Protein AF-A0A3N4IW44-F1 (afdb_monomer)

Sequence (93 aa):
MGGPGITPLPQITEFDVTDISNYITRILQQFDTQDTYGIFAGAGQGEGLIIPTFIFRLLWSNMEEISLPETPNHWPIWVYEDCILSADEFDTV

Foldseek 3Di:
DDDWAWAADPPDPPDDPVLVVVLFVVVCVVQVDPPKGKDWTFTGDDPDDTFTEIEIQGQDPDDDDDDRPQHVPNGYYHYDPDPPHDDDPPPDD

pLDDT: mean 75.05, std 14.47, range [39.25, 91.81]

Structure (mmCIF, N/CA/C/O backbone):
data_AF-A0A3N4IW44-F1
#
_entry.id   AF-A0A3N4IW44-F1
#
loop_
_atom_site.group_PDB
_atom_site.id
_atom_site.type_symbol
_atom_site.label_atom_id
_atom_site.label_alt_id
_atom_site.label_comp_id
_atom_site.label_asym_id
_atom_site.label_entity_id
_atom_site.label_seq_id
_atom_site.pdbx_PDB_ins_code
_atom_site.Cartn_x
_atom_site.Cartn_y
_atom_site.Cartn_z
_atom_site.occupancy
_atom_site.B_iso_or_equiv
_atom_site.auth_seq_id
_atom_site.auth_comp_id
_atom_site.auth_asym_id
_atom_site.auth_atom_id
_atom_site.pdbx_PDB_model_num
ATOM 1 N N . MET A 1 1 ? -10.950 -15.564 -17.690 1.00 43.03 1 MET A N 1
ATOM 2 C CA . MET A 1 1 ? -10.934 -14.120 -17.381 1.00 43.03 1 MET A CA 1
ATOM 3 C C . MET A 1 1 ? -10.259 -13.979 -16.031 1.00 43.03 1 MET A C 1
ATOM 5 O O . MET A 1 1 ? -10.896 -14.260 -15.029 1.00 43.03 1 MET A O 1
ATOM 9 N N . GLY A 1 2 ? -8.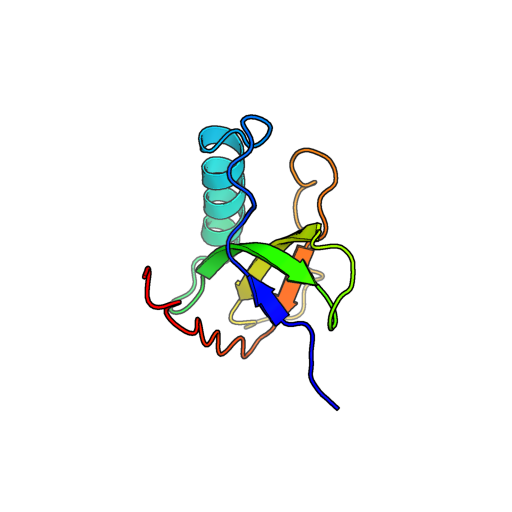951 -13.719 -16.021 1.00 56.88 2 GLY A N 1
ATOM 10 C CA . GLY A 1 2 ? -8.191 -13.518 -14.786 1.00 56.88 2 GLY A CA 1
ATOM 11 C C . GLY A 1 2 ? -8.248 -12.048 -14.392 1.00 56.88 2 GLY A C 1
ATOM 12 O O . GLY A 1 2 ? -8.123 -11.187 -15.265 1.00 56.88 2 GLY A O 1
ATOM 13 N N . GLY A 1 3 ? -8.490 -11.776 -13.111 1.00 62.50 3 GLY A N 1
ATOM 14 C CA . GLY A 1 3 ? -8.334 -10.437 -12.551 1.00 62.50 3 GLY A CA 1
ATOM 15 C C . GLY A 1 3 ? -6.871 -9.976 -12.596 1.00 62.50 3 GLY A C 1
ATOM 16 O O . GLY A 1 3 ? -5.996 -10.732 -13.028 1.00 62.50 3 GLY A O 1
ATOM 17 N N . PRO A 1 4 ? -6.596 -8.733 -12.183 1.00 66.56 4 PRO A N 1
ATOM 18 C CA . PRO A 1 4 ? -5.226 -8.264 -12.049 1.00 66.56 4 PRO A CA 1
ATOM 19 C C . PRO A 1 4 ? -4.434 -9.157 -11.085 1.00 66.56 4 PRO A C 1
ATOM 21 O O . PRO A 1 4 ? -4.914 -9.501 -10.005 1.00 66.56 4 PRO A O 1
ATOM 24 N N . GLY A 1 5 ? -3.232 -9.543 -11.503 1.00 75.69 5 GLY A N 1
ATOM 25 C CA . GLY A 1 5 ? -2.284 -10.273 -10.675 1.00 75.69 5 GLY A CA 1
ATOM 26 C C . GLY A 1 5 ? -1.558 -9.311 -9.742 1.00 75.69 5 GLY A C 1
ATOM 27 O O . GLY A 1 5 ? -1.191 -8.205 -10.149 1.00 75.69 5 GLY A O 1
ATOM 28 N N . ILE A 1 6 ? -1.357 -9.744 -8.500 1.00 80.44 6 ILE A N 1
ATOM 29 C CA . ILE A 1 6 ? -0.536 -9.033 -7.524 1.00 80.44 6 ILE A CA 1
ATOM 30 C C . ILE A 1 6 ? 0.834 -9.698 -7.497 1.00 80.44 6 ILE A C 1
ATOM 32 O O . ILE A 1 6 ? 0.941 -10.900 -7.268 1.00 80.44 6 ILE A O 1
ATOM 36 N N . THR A 1 7 ? 1.879 -8.920 -7.745 1.00 81.75 7 THR A N 1
ATOM 37 C CA . THR A 1 7 ? 3.267 -9.381 -7.731 1.00 81.75 7 THR A CA 1
ATOM 38 C C . THR A 1 7 ? 4.060 -8.611 -6.680 1.00 81.75 7 THR A C 1
ATOM 40 O O . THR A 1 7 ? 3.710 -7.472 -6.342 1.00 81.75 7 THR A O 1
ATOM 43 N N . PRO A 1 8 ? 5.175 -9.171 -6.183 1.00 79.50 8 PRO A N 1
ATOM 44 C CA . PRO A 1 8 ? 6.151 -8.385 -5.444 1.00 79.50 8 PRO A CA 1
ATOM 45 C C . PRO A 1 8 ? 6.560 -7.142 -6.240 1.00 79.50 8 PRO A C 1
ATOM 47 O O . PRO A 1 8 ? 6.603 -7.161 -7.476 1.00 79.50 8 PRO A O 1
ATOM 50 N N . LEU A 1 9 ? 6.858 -6.054 -5.531 1.00 80.62 9 LEU A N 1
ATOM 51 C CA . LEU A 1 9 ? 7.428 -4.875 -6.170 1.00 80.62 9 LEU A CA 1
ATOM 52 C C . LEU A 1 9 ? 8.819 -5.213 -6.720 1.00 80.62 9 LEU A C 1
ATOM 54 O O . LEU A 1 9 ? 9.567 -5.958 -6.077 1.00 80.62 9 LEU A O 1
ATOM 58 N N . PRO A 1 10 ? 9.195 -4.658 -7.882 1.00 72.69 10 PRO A N 1
ATOM 59 C CA . PRO A 1 10 ? 10.565 -4.764 -8.355 1.00 72.69 10 PRO A CA 1
ATOM 60 C C . PRO A 1 10 ? 11.513 -4.160 -7.309 1.00 72.69 10 PRO A C 1
ATOM 62 O O . PRO A 1 10 ? 11.207 -3.132 -6.706 1.00 72.69 10 PRO A O 1
ATOM 65 N N . GLN A 1 11 ? 12.664 -4.796 -7.080 1.00 66.75 11 GLN A N 1
ATOM 66 C CA . GLN A 1 11 ? 13.672 -4.316 -6.128 1.00 66.75 11 GLN A CA 1
ATOM 67 C C . GLN A 1 11 ? 14.400 -3.082 -6.689 1.00 66.75 11 GLN A C 1
ATOM 69 O O . GLN A 1 11 ? 15.531 -3.172 -7.163 1.00 66.75 11 GLN A O 1
ATOM 74 N N . ILE A 1 12 ? 13.733 -1.930 -6.667 1.00 70.31 12 ILE A N 1
ATOM 75 C CA . ILE A 1 12 ? 14.283 -0.631 -7.066 1.00 70.31 12 ILE 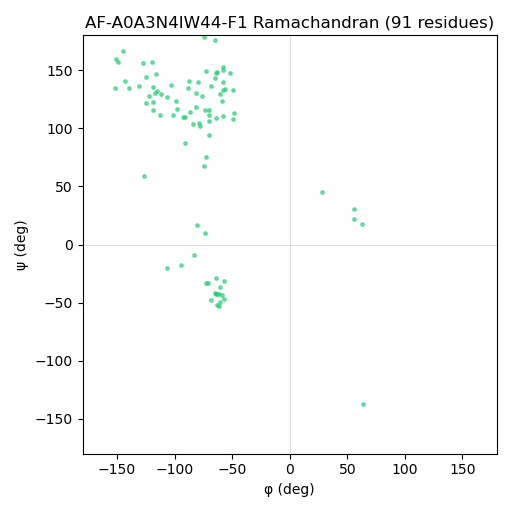A CA 1
ATOM 76 C C . ILE A 1 12 ? 14.322 0.315 -5.862 1.00 70.31 12 ILE A C 1
ATOM 78 O O . ILE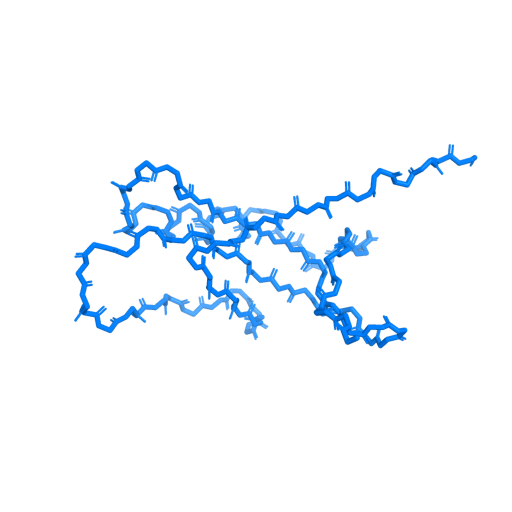 A 1 12 ? 13.453 0.282 -4.995 1.00 70.31 12 ILE A O 1
ATOM 82 N N . THR A 1 13 ? 15.326 1.190 -5.815 1.00 62.59 13 THR A N 1
ATOM 83 C CA . THR A 1 13 ? 15.536 2.192 -4.749 1.00 62.59 13 THR A CA 1
ATOM 84 C C . THR A 1 13 ? 14.569 3.382 -4.799 1.00 62.59 13 THR A C 1
ATOM 86 O O . THR A 1 13 ? 14.772 4.362 -4.092 1.00 62.59 13 THR A O 1
ATOM 89 N N . GLU A 1 14 ? 13.533 3.327 -5.634 1.00 79.69 14 GLU A N 1
ATOM 90 C CA . GLU A 1 14 ? 12.580 4.431 -5.830 1.00 79.69 14 GLU A CA 1
ATOM 91 C C . GLU A 1 14 ? 11.468 4.467 -4.768 1.00 79.69 14 GLU A C 1
ATOM 93 O O . GLU A 1 14 ? 10.706 5.430 -4.697 1.00 79.69 14 GLU A O 1
ATOM 98 N N . PHE A 1 15 ? 11.374 3.435 -3.926 1.00 82.50 15 PHE A N 1
ATOM 99 C CA . PHE A 1 15 ? 10.335 3.310 -2.909 1.00 82.50 15 PHE A CA 1
ATOM 100 C C . PHE A 1 15 ? 10.859 3.696 -1.524 1.00 82.50 15 PHE A C 1
ATOM 102 O O . PHE A 1 15 ? 11.652 2.966 -0.926 1.00 82.50 15 PHE A O 1
ATOM 109 N N . ASP A 1 16 ? 10.374 4.814 -0.979 1.00 86.62 16 ASP A N 1
ATOM 110 C CA . ASP A 1 16 ? 10.605 5.144 0.427 1.00 86.62 16 ASP A CA 1
ATOM 111 C C . ASP A 1 16 ? 9.649 4.335 1.317 1.00 86.62 16 ASP A C 1
ATOM 113 O O . ASP A 1 16 ? 8.449 4.609 1.419 1.00 86.62 16 ASP A O 1
ATOM 117 N N . VAL A 1 17 ? 10.202 3.309 1.968 1.00 85.25 17 VAL A N 1
ATOM 118 C CA . VAL A 1 17 ? 9.472 2.416 2.880 1.00 85.25 17 VAL A CA 1
ATOM 119 C C . VAL A 1 17 ? 8.809 3.193 4.019 1.00 85.25 17 VAL A C 1
ATOM 121 O O . VAL A 1 17 ? 7.736 2.801 4.482 1.00 85.25 17 VAL A O 1
ATOM 124 N N . THR A 1 18 ? 9.409 4.299 4.459 1.00 89.50 18 THR A N 1
ATOM 125 C CA . THR A 1 18 ? 8.880 5.145 5.531 1.00 89.50 18 THR A CA 1
ATOM 126 C C . THR A 1 18 ? 7.614 5.850 5.071 1.00 89.50 18 THR A C 1
ATOM 128 O O . THR A 1 18 ? 6.599 5.784 5.764 1.00 89.50 18 THR A O 1
ATOM 131 N N . ASP A 1 19 ? 7.631 6.462 3.886 1.00 89.31 19 ASP A N 1
ATOM 132 C CA . ASP A 1 19 ? 6.466 7.158 3.327 1.00 89.31 19 ASP A CA 1
ATOM 133 C C . ASP A 1 19 ? 5.315 6.195 3.043 1.00 89.31 19 ASP A C 1
ATOM 135 O O . ASP A 1 19 ? 4.166 6.474 3.395 1.00 89.31 19 ASP A O 1
ATOM 139 N N . ILE A 1 20 ? 5.626 5.025 2.482 1.00 90.88 20 ILE A N 1
ATOM 140 C CA . ILE A 1 20 ? 4.652 3.957 2.226 1.00 90.88 20 ILE A CA 1
ATOM 141 C C . ILE A 1 20 ? 4.010 3.491 3.537 1.00 90.88 20 ILE A C 1
ATOM 143 O O . ILE A 1 20 ? 2.783 3.436 3.647 1.00 90.88 20 ILE A O 1
ATOM 147 N N . SER A 1 21 ? 4.825 3.198 4.554 1.00 90.12 21 SER A N 1
ATOM 148 C CA . SER A 1 21 ? 4.342 2.720 5.856 1.00 90.12 21 SER A CA 1
ATOM 149 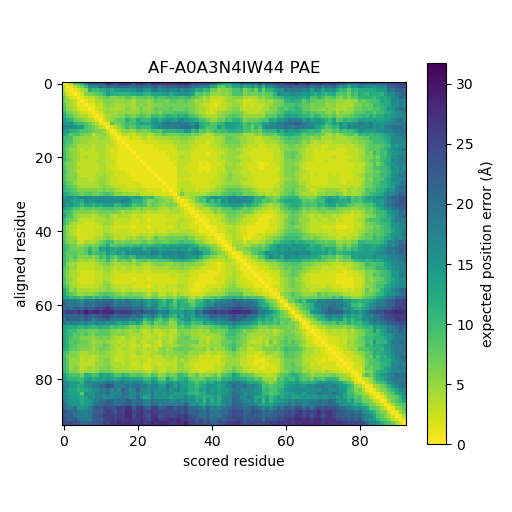C C . SER A 1 21 ? 3.514 3.783 6.579 1.00 90.12 21 SER A C 1
ATOM 151 O O . SER A 1 21 ? 2.459 3.476 7.139 1.00 90.12 21 SER A O 1
ATOM 153 N N . ASN A 1 22 ? 3.950 5.044 6.534 1.00 91.81 22 ASN A N 1
ATOM 154 C CA . ASN A 1 22 ? 3.226 6.173 7.110 1.00 91.81 22 ASN A CA 1
ATOM 155 C C . ASN A 1 22 ? 1.873 6.374 6.427 1.00 91.81 22 ASN A C 1
ATOM 157 O O . ASN A 1 22 ? 0.874 6.612 7.107 1.00 91.81 22 ASN A O 1
ATOM 161 N N . TYR A 1 23 ? 1.830 6.263 5.098 1.00 91.00 23 TYR A N 1
ATOM 162 C CA . TYR A 1 23 ? 0.593 6.384 4.338 1.00 91.00 23 TYR A CA 1
ATOM 163 C C . TYR A 1 23 ? -0.399 5.279 4.713 1.00 91.00 23 TYR A C 1
ATOM 165 O O . TYR A 1 23 ? -1.514 5.586 5.128 1.00 91.00 23 TYR A O 1
ATOM 173 N N . ILE A 1 24 ? 0.022 4.009 4.672 1.00 90.56 24 ILE A N 1
ATOM 174 C CA . ILE A 1 24 ? -0.827 2.868 5.053 1.00 90.56 24 ILE A CA 1
ATOM 175 C C . ILE A 1 24 ? -1.344 3.033 6.485 1.00 90.56 24 ILE A C 1
ATOM 177 O O . ILE A 1 24 ? -2.540 2.899 6.728 1.00 90.56 24 ILE A O 1
ATOM 181 N N . THR A 1 25 ? -0.464 3.389 7.422 1.00 90.19 25 THR A N 1
ATOM 182 C CA . THR A 1 25 ? -0.831 3.583 8.832 1.00 90.19 25 THR A CA 1
ATOM 183 C C . THR A 1 25 ? -1.898 4.663 8.993 1.00 90.19 25 THR A C 1
ATOM 185 O O . THR A 1 25 ? -2.861 4.462 9.729 1.00 90.19 25 THR A O 1
ATOM 188 N N . ARG A 1 26 ? -1.769 5.790 8.282 1.00 89.69 26 ARG A N 1
ATOM 189 C CA . ARG A 1 26 ? -2.758 6.877 8.310 1.00 89.69 26 ARG A CA 1
ATOM 190 C C . ARG A 1 26 ? -4.127 6.428 7.819 1.00 89.69 26 ARG A C 1
ATOM 192 O O . ARG A 1 26 ? -5.116 6.787 8.446 1.00 89.69 26 ARG A O 1
ATOM 199 N N . ILE A 1 27 ? -4.184 5.648 6.738 1.00 86.38 27 ILE A N 1
ATOM 200 C CA . ILE A 1 27 ? -5.445 5.082 6.244 1.00 86.38 27 ILE A CA 1
ATOM 201 C C . ILE A 1 27 ? -6.049 4.165 7.302 1.00 86.38 27 ILE A C 1
ATOM 203 O O . ILE A 1 27 ? -7.182 4.371 7.712 1.00 86.38 27 ILE A O 1
ATOM 207 N N . LEU A 1 28 ? -5.290 3.193 7.810 1.00 86.44 28 LEU A N 1
ATOM 208 C CA . LEU A 1 28 ? -5.815 2.224 8.777 1.00 86.44 28 LEU A CA 1
ATOM 209 C C . LEU A 1 28 ? -6.320 2.893 10.064 1.00 86.44 28 LEU A C 1
ATOM 211 O O . LEU A 1 28 ? -7.360 2.504 10.588 1.00 86.44 28 LEU A O 1
ATOM 215 N N . GLN A 1 29 ? -5.653 3.954 10.524 1.00 86.25 29 GLN A N 1
ATOM 216 C CA . GLN A 1 29 ? -6.108 4.763 11.659 1.00 86.25 29 GLN A CA 1
ATOM 217 C C . GLN A 1 29 ? -7.439 5.488 11.409 1.00 86.25 29 GLN A C 1
ATOM 219 O O . GLN A 1 29 ? -8.161 5.747 12.366 1.00 86.25 29 GLN A O 1
ATOM 224 N N . GLN A 1 30 ? -7.771 5.837 10.162 1.00 82.38 30 GLN A N 1
ATOM 225 C CA . GLN A 1 30 ? -9.062 6.458 9.837 1.00 82.38 30 GLN A CA 1
ATOM 226 C C . GLN A 1 30 ? -10.219 5.463 9.925 1.00 82.38 30 GLN A C 1
ATOM 228 O O . GLN A 1 30 ? -11.330 5.856 10.273 1.00 82.38 30 GLN A O 1
ATOM 233 N N . PHE A 1 31 ? -9.966 4.196 9.597 1.00 79.00 31 PHE A N 1
ATOM 234 C CA . PHE A 1 31 ? -11.010 3.177 9.527 1.00 79.00 31 PHE A CA 1
ATOM 235 C C . PHE A 1 31 ? -11.162 2.366 10.814 1.00 79.00 31 PHE A C 1
ATOM 237 O O . PHE A 1 31 ? -12.208 1.742 10.949 1.00 79.00 31 PHE A O 1
ATOM 244 N N . ASP A 1 32 ? -10.168 2.377 11.718 1.00 71.44 32 ASP A N 1
ATOM 245 C CA . ASP A 1 32 ? -10.149 1.810 13.089 1.00 71.44 32 ASP A CA 1
ATOM 246 C C . ASP A 1 32 ? -11.073 0.593 13.310 1.00 71.44 32 ASP A C 1
ATOM 248 O O . ASP A 1 32 ? -11.847 0.505 14.264 1.00 71.44 32 ASP A O 1
ATOM 252 N N . THR A 1 33 ? -11.037 -0.350 12.369 1.00 69.12 33 THR A N 1
ATOM 253 C CA . THR A 1 33 ? -11.918 -1.519 12.326 1.00 69.12 33 THR A CA 1
ATOM 254 C C . THR A 1 33 ? -11.078 -2.781 12.267 1.00 69.12 33 THR A C 1
ATOM 256 O O . THR A 1 33 ? -10.009 -2.824 11.649 1.00 69.12 33 THR A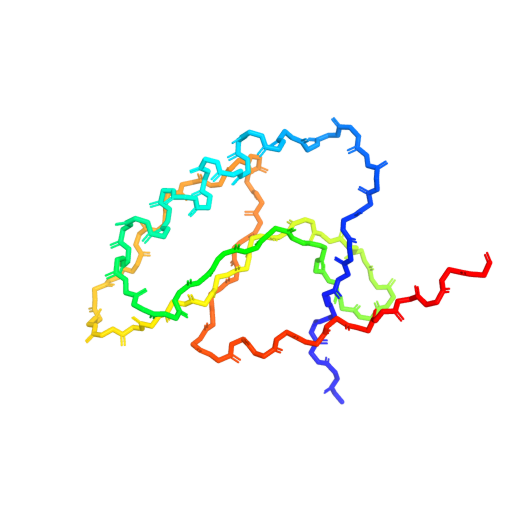 O 1
ATOM 259 N N . GLN A 1 34 ? -11.573 -3.825 12.934 1.00 68.75 34 GLN A N 1
ATOM 260 C CA . GLN A 1 34 ? -10.985 -5.159 12.850 1.00 68.75 34 GLN A CA 1
ATOM 261 C C . GLN A 1 34 ? -10.968 -5.628 11.384 1.00 68.75 34 GLN A C 1
ATOM 263 O O . GLN A 1 34 ? -11.799 -5.207 10.589 1.00 68.75 34 GLN A O 1
ATOM 268 N N . ASP A 1 35 ? -9.991 -6.455 11.016 1.00 75.56 35 ASP A N 1
ATOM 269 C CA . ASP A 1 35 ? -9.829 -7.024 9.666 1.00 75.56 35 ASP A CA 1
ATOM 270 C C . ASP A 1 35 ? -9.572 -6.028 8.516 1.00 75.56 35 ASP A C 1
ATOM 272 O O . ASP A 1 35 ? -9.683 -6.398 7.340 1.00 75.56 35 ASP A O 1
ATOM 276 N N . THR A 1 36 ? -9.158 -4.795 8.830 1.00 81.06 36 THR A N 1
ATOM 277 C CA . THR A 1 36 ? -8.620 -3.859 7.836 1.00 81.06 36 THR A CA 1
ATOM 278 C C . THR A 1 36 ? -7.122 -4.035 7.649 1.00 81.06 36 THR A C 1
ATOM 280 O O . THR A 1 36 ? -6.371 -4.270 8.596 1.00 81.06 36 THR A O 1
ATOM 283 N N . TYR A 1 37 ? -6.668 -3.933 6.404 1.00 86.31 37 TYR A N 1
ATOM 284 C CA . TYR A 1 37 ? -5.246 -3.956 6.089 1.00 86.31 37 TYR A CA 1
ATOM 285 C C . TYR A 1 37 ? -4.954 -3.123 4.848 1.00 86.31 37 TYR A C 1
ATOM 287 O O . TYR A 1 37 ? -5.821 -2.896 4.004 1.00 86.31 37 TYR A O 1
ATOM 295 N N . GLY A 1 38 ? -3.705 -2.681 4.744 1.00 88.31 38 GLY A N 1
ATOM 296 C CA . GLY A 1 38 ? -3.172 -2.011 3.571 1.00 88.31 38 GLY A CA 1
ATOM 297 C C . GLY A 1 38 ? -1.847 -2.637 3.181 1.00 88.31 38 GLY A C 1
ATOM 298 O O . GLY A 1 38 ? -1.011 -2.908 4.042 1.00 88.31 38 GLY A O 1
ATOM 299 N N . ILE A 1 39 ? -1.662 -2.867 1.889 1.00 89.19 39 ILE A N 1
ATOM 300 C CA . ILE A 1 39 ? -0.402 -3.329 1.317 1.00 89.19 39 ILE A CA 1
ATOM 301 C C . ILE A 1 39 ? 0.015 -2.412 0.172 1.00 89.19 39 ILE A C 1
ATOM 303 O O . ILE A 1 39 ? -0.817 -1.757 -0.457 1.00 89.19 39 ILE A O 1
ATOM 307 N N . PHE A 1 40 ? 1.311 -2.397 -0.114 1.00 89.94 40 PHE A N 1
ATOM 308 C CA . PHE A 1 40 ? 1.864 -1.757 -1.297 1.00 89.94 40 PHE A CA 1
ATOM 309 C C . PHE A 1 40 ? 2.560 -2.827 -2.133 1.00 89.94 40 PHE A C 1
ATOM 311 O O . PHE A 1 40 ? 3.496 -3.476 -1.663 1.00 89.94 40 PHE A O 1
ATOM 318 N N . ALA A 1 41 ? 2.050 -3.064 -3.338 1.00 88.38 41 ALA A N 1
ATOM 319 C CA . ALA A 1 41 ? 2.468 -4.172 -4.190 1.00 88.38 41 ALA A CA 1
ATOM 320 C C . ALA A 1 41 ? 2.450 -3.773 -5.668 1.00 88.38 41 ALA A C 1
ATOM 322 O O . ALA A 1 41 ? 1.889 -2.745 -6.048 1.00 88.38 41 ALA A O 1
ATOM 323 N N . GLY A 1 42 ? 3.068 -4.594 -6.514 1.00 88.12 42 GLY A N 1
ATOM 324 C CA . GLY A 1 42 ? 2.910 -4.472 -7.954 1.00 88.12 42 GLY A CA 1
ATOM 325 C C . GLY A 1 42 ? 1.552 -5.026 -8.375 1.00 88.12 42 GLY A C 1
ATOM 326 O O . GLY A 1 42 ? 1.224 -6.159 -8.036 1.00 88.12 42 GLY A O 1
ATOM 327 N N . ALA A 1 43 ? 0.770 -4.249 -9.120 1.00 85.31 43 ALA A N 1
ATOM 328 C CA . ALA A 1 43 ? -0.458 -4.715 -9.753 1.00 85.31 43 ALA A CA 1
ATOM 329 C C . ALA A 1 43 ? -0.309 -4.650 -11.276 1.00 85.31 43 ALA A C 1
ATOM 331 O O . ALA A 1 43 ? 0.124 -3.637 -11.827 1.00 85.31 43 ALA A O 1
ATOM 332 N N . GLY A 1 44 ? -0.667 -5.732 -11.963 1.00 80.31 44 GLY A N 1
ATOM 333 C CA . GLY A 1 44 ? -0.595 -5.822 -13.421 1.00 80.31 44 GLY A CA 1
ATOM 334 C C . GLY A 1 44 ? -1.656 -6.764 -13.979 1.00 80.31 44 GLY A C 1
ATOM 335 O O . GLY A 1 44 ? -2.196 -7.611 -13.269 1.00 80.31 44 GLY A O 1
ATOM 336 N N . GLN A 1 45 ? -1.982 -6.624 -15.263 1.00 72.06 45 GLN A N 1
ATOM 337 C CA . GLN A 1 45 ? -2.919 -7.519 -15.944 1.00 72.06 45 GLN A CA 1
ATOM 338 C C . GLN A 1 45 ? -2.170 -8.339 -17.001 1.00 72.06 45 GLN A C 1
ATOM 340 O O . GLN A 1 45 ? -1.711 -7.795 -18.004 1.00 72.06 45 GLN A O 1
ATOM 345 N N . GLY A 1 46 ? -2.045 -9.652 -16.777 1.00 71.00 46 GLY A N 1
ATOM 346 C CA . GLY A 1 46 ? -1.297 -10.550 -17.667 1.00 71.00 46 GLY A CA 1
ATOM 347 C C . GLY A 1 46 ? 0.196 -10.206 -17.731 1.00 71.00 46 GLY A C 1
ATOM 348 O O . GLY A 1 46 ? 0.800 -9.894 -16.713 1.00 71.00 46 GLY A O 1
ATOM 349 N N . GLU A 1 47 ? 0.779 -10.224 -18.932 1.00 66.81 47 GLU A N 1
ATOM 350 C CA . GLU A 1 47 ? 2.183 -9.840 -19.196 1.00 66.81 47 GLU A CA 1
ATOM 351 C C . GLU A 1 47 ? 2.390 -8.310 -19.300 1.00 66.81 47 GLU A C 1
ATOM 353 O O . GLU A 1 47 ? 3.370 -7.833 -19.871 1.00 66.81 47 GLU A O 1
ATOM 358 N N . GLY A 1 48 ? 1.428 -7.521 -18.813 1.00 71.69 48 GLY A N 1
ATOM 359 C CA . GLY A 1 48 ? 1.462 -6.062 -18.864 1.00 71.69 48 GLY A CA 1
ATOM 360 C C . GLY A 1 48 ? 2.436 -5.418 -17.872 1.00 71.69 48 GLY A C 1
ATOM 361 O O . GLY A 1 48 ? 3.082 -6.078 -17.061 1.00 71.69 48 GLY A O 1
ATOM 362 N N . LEU A 1 49 ? 2.512 -4.083 -17.926 1.00 81.00 49 LEU A N 1
ATOM 363 C CA . LEU A 1 49 ? 3.314 -3.286 -16.997 1.00 81.00 49 LEU A CA 1
ATOM 364 C C . LEU A 1 49 ? 2.837 -3.500 -15.552 1.00 81.00 49 LEU A C 1
ATOM 366 O O . LEU A 1 49 ? 1.651 -3.350 -15.259 1.00 81.00 49 LEU A O 1
ATOM 370 N N . ILE A 1 50 ? 3.779 -3.801 -14.658 1.00 83.69 50 ILE A N 1
ATOM 371 C CA . ILE A 1 50 ? 3.540 -3.874 -13.216 1.00 83.69 50 ILE A CA 1
ATOM 372 C C . ILE A 1 50 ? 3.585 -2.451 -12.656 1.00 83.69 50 ILE A C 1
ATOM 374 O O . ILE A 1 50 ? 4.615 -1.781 -12.744 1.00 83.69 50 ILE A O 1
ATOM 378 N N . ILE A 1 51 ? 2.474 -1.992 -12.083 1.00 86.44 51 ILE A N 1
ATOM 379 C CA . ILE A 1 51 ? 2.338 -0.647 -11.519 1.00 86.44 51 ILE A CA 1
ATOM 380 C C . ILE A 1 51 ? 2.337 -0.742 -9.986 1.00 86.44 51 ILE A C 1
ATOM 382 O O . ILE A 1 51 ? 1.528 -1.492 -9.430 1.00 86.44 51 ILE A O 1
ATOM 386 N N . PRO A 1 52 ? 3.196 0.015 -9.280 1.00 88.94 52 PRO A N 1
ATOM 387 C CA . PRO A 1 52 ? 3.133 0.116 -7.825 1.00 88.94 52 PRO A CA 1
ATOM 388 C C . PRO A 1 52 ? 1.770 0.656 -7.388 1.00 88.94 52 PRO A C 1
ATOM 390 O O . PRO A 1 52 ? 1.345 1.711 -7.850 1.00 88.94 52 PRO A O 1
ATOM 393 N N . THR A 1 53 ? 1.071 -0.085 -6.536 1.00 88.75 53 THR A N 1
ATOM 394 C CA . THR A 1 53 ? -0.334 0.161 -6.201 1.00 88.75 53 THR A CA 1
ATOM 395 C C . THR A 1 53 ? -0.558 -0.056 -4.710 1.00 88.75 53 THR A C 1
ATOM 397 O O . THR A 1 53 ? -0.100 -1.052 -4.141 1.00 88.75 53 THR A O 1
ATOM 400 N N . PHE A 1 54 ? -1.286 0.862 -4.070 1.00 89.75 54 PHE A N 1
ATOM 401 C CA . PHE A 1 54 ? -1.809 0.641 -2.723 1.00 89.75 54 PHE A CA 1
ATOM 402 C C . PHE A 1 54 ? -3.083 -0.188 -2.798 1.00 89.75 54 PHE A C 1
ATOM 404 O O . PHE A 1 54 ? -3.994 0.146 -3.549 1.00 89.75 54 PHE A O 1
ATOM 411 N N . ILE A 1 55 ? -3.171 -1.249 -2.005 1.00 88.69 55 ILE A N 1
ATOM 412 C CA . ILE A 1 55 ? -4.336 -2.132 -1.970 1.00 88.69 55 ILE A CA 1
ATOM 413 C C . ILE A 1 55 ? -4.826 -2.193 -0.533 1.00 88.69 55 ILE A C 1
ATOM 415 O O . ILE A 1 55 ? -4.078 -2.588 0.362 1.00 88.69 55 ILE A O 1
ATOM 419 N N . PHE A 1 56 ? -6.081 -1.813 -0.318 1.00 86.50 56 PHE A N 1
ATOM 420 C CA . PHE A 1 56 ? -6.713 -1.815 0.991 1.00 86.50 56 PHE A CA 1
ATOM 421 C 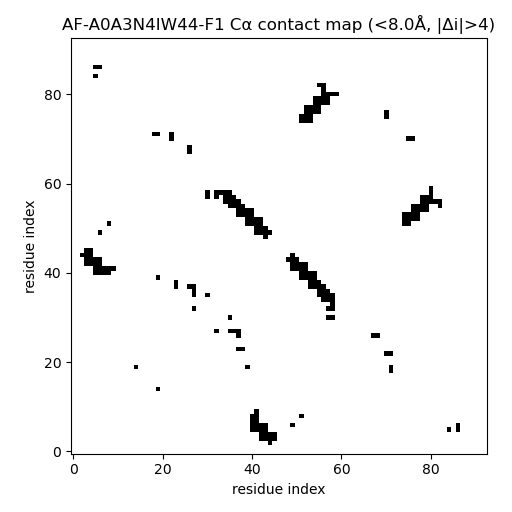C . PHE A 1 56 ? -7.916 -2.747 1.023 1.00 86.50 56 PHE A C 1
ATOM 423 O O . PHE A 1 56 ? -8.774 -2.717 0.136 1.00 86.50 56 PHE A O 1
ATOM 430 N N . ARG A 1 57 ? -8.004 -3.521 2.105 1.00 84.94 57 ARG A N 1
ATOM 431 C CA . ARG A 1 57 ? -9.265 -4.094 2.560 1.00 84.94 57 ARG A CA 1
ATOM 432 C C . ARG A 1 57 ? -9.808 -3.208 3.666 1.00 84.94 57 ARG A C 1
ATOM 434 O O . ARG A 1 57 ? -9.177 -3.086 4.714 1.00 84.94 57 ARG A O 1
ATOM 441 N N . LEU A 1 58 ? -10.963 -2.601 3.420 1.00 79.88 58 LEU A N 1
ATOM 442 C CA . LEU A 1 58 ? -11.656 -1.744 4.377 1.00 79.88 58 LEU A CA 1
ATOM 443 C C . LEU A 1 58 ? -13.026 -2.365 4.665 1.00 79.88 58 LEU A C 1
ATOM 445 O O . LEU A 1 58 ? -13.796 -2.599 3.735 1.00 79.88 58 LEU A O 1
ATOM 449 N N . LEU A 1 59 ? -13.326 -2.659 5.934 1.00 70.62 59 LEU A N 1
ATOM 450 C CA . LEU A 1 59 ? -14.661 -3.099 6.332 1.00 70.62 59 LEU A CA 1
ATOM 451 C C . LEU A 1 59 ? -15.576 -1.874 6.401 1.00 70.62 59 LEU A C 1
ATOM 453 O O . LEU A 1 59 ? -15.535 -1.085 7.345 1.00 70.62 59 LEU A O 1
ATOM 457 N N . TRP A 1 60 ? -16.397 -1.702 5.370 1.00 67.31 60 TRP A N 1
ATOM 458 C CA . TRP A 1 60 ? -17.343 -0.598 5.279 1.00 67.31 60 TRP A CA 1
ATOM 459 C C . TRP A 1 60 ? -18.515 -0.816 6.240 1.00 67.31 60 TRP A C 1
ATOM 461 O O . TRP A 1 60 ? -19.293 -1.752 6.076 1.00 67.31 60 TRP A O 1
ATOM 471 N N . SER A 1 61 ? -18.673 0.060 7.236 1.00 54.09 61 SER A N 1
ATOM 472 C CA . SER A 1 61 ? -19.863 0.053 8.103 1.00 54.09 61 SER A CA 1
ATOM 473 C C . SER A 1 61 ? -20.831 1.205 7.836 1.00 54.09 61 SER A C 1
ATOM 475 O O . SER A 1 61 ? -22.003 1.052 8.157 1.00 54.09 61 SER A O 1
ATOM 477 N N . ASN A 1 62 ? -20.413 2.313 7.204 1.00 52.31 62 ASN A N 1
ATOM 478 C CA . ASN A 1 62 ? -21.320 3.402 6.820 1.00 52.31 62 ASN A CA 1
ATOM 479 C C . ASN A 1 62 ? -20.833 4.179 5.584 1.00 52.31 62 ASN A C 1
ATOM 481 O O . ASN A 1 62 ? -19.660 4.526 5.468 1.00 52.31 62 ASN A O 1
ATOM 485 N N . MET A 1 63 ? -21.771 4.430 4.665 1.00 51.19 63 MET A N 1
ATOM 486 C CA . MET A 1 63 ? -21.612 5.108 3.373 1.00 51.19 63 MET A CA 1
ATOM 487 C C . MET A 1 63 ? -21.442 6.632 3.520 1.00 51.19 63 MET A C 1
ATOM 489 O O . MET A 1 63 ? -22.313 7.395 3.106 1.00 51.19 63 MET A O 1
ATOM 493 N N . GLU A 1 64 ? -20.338 7.101 4.089 1.00 57.72 64 GLU A N 1
ATOM 494 C CA . GLU A 1 64 ? -19.846 8.438 3.740 1.00 57.72 64 GLU A CA 1
ATOM 495 C C . GLU A 1 64 ? -18.662 8.278 2.792 1.00 57.72 64 GLU A C 1
ATOM 497 O O . GLU A 1 64 ? -17.854 7.357 2.918 1.00 57.72 64 GLU A O 1
ATOM 502 N N . GLU A 1 65 ? -18.652 9.116 1.760 1.00 60.53 65 GLU A N 1
ATOM 503 C CA . GLU A 1 65 ? -17.696 9.106 0.661 1.00 60.53 65 GLU A CA 1
ATOM 504 C C . GLU A 1 65 ? -16.268 9.026 1.223 1.00 60.53 65 GLU A C 1
ATOM 506 O O . GLU A 1 65 ? -15.814 9.922 1.936 1.00 60.53 65 GLU A O 1
ATOM 511 N N . ILE A 1 66 ? -15.578 7.909 0.969 1.00 67.38 66 ILE A N 1
ATOM 512 C CA . ILE A 1 66 ? -14.218 7.714 1.463 1.00 67.38 66 ILE A CA 1
ATOM 513 C C . ILE A 1 66 ? -13.323 8.769 0.799 1.00 67.38 66 ILE A C 1
ATOM 515 O O . ILE A 1 66 ? -13.006 8.688 -0.387 1.00 67.38 66 ILE A O 1
ATOM 519 N N . SER A 1 67 ? -12.884 9.750 1.584 1.00 74.50 67 SER A N 1
ATOM 520 C CA . SER A 1 67 ? -11.863 10.707 1.169 1.00 74.50 67 SER A CA 1
ATOM 521 C C . SER A 1 67 ? -10.491 10.165 1.561 1.00 74.50 67 SER A C 1
ATOM 523 O O . SER A 1 67 ? -9.984 10.476 2.641 1.00 74.50 67 SER A O 1
ATOM 525 N N . LEU A 1 68 ? -9.878 9.356 0.692 1.00 80.31 68 LEU A N 1
ATOM 526 C CA . LEU A 1 68 ? -8.491 8.939 0.907 1.00 80.31 68 LEU A CA 1
ATOM 527 C C . LEU A 1 68 ? -7.558 10.149 0.729 1.00 80.31 68 LEU A C 1
ATOM 529 O O . LEU A 1 68 ? -7.728 10.913 -0.225 1.00 80.31 68 LEU A O 1
ATOM 533 N N . PRO A 1 69 ? -6.564 10.340 1.613 1.00 84.31 69 PRO A N 1
ATOM 534 C CA . PRO A 1 69 ? -5.486 11.287 1.381 1.00 84.31 69 PRO A CA 1
ATOM 535 C C . PRO A 1 69 ? -4.735 10.954 0.091 1.00 84.31 69 PRO A C 1
ATOM 537 O O . PRO A 1 69 ? -4.640 9.795 -0.317 1.00 84.31 69 PRO A O 1
ATOM 540 N N . GLU A 1 70 ? -4.149 11.980 -0.513 1.00 87.00 70 GLU A N 1
ATOM 541 C CA . GLU A 1 70 ? -3.303 11.840 -1.693 1.00 87.00 70 GLU A CA 1
ATOM 542 C C . GLU A 1 70 ? -2.137 10.875 -1.431 1.00 87.00 70 GLU A C 1
ATOM 544 O O . GLU A 1 70 ? -1.478 10.930 -0.388 1.00 87.00 70 GLU A O 1
ATOM 549 N N . THR A 1 71 ? -1.897 9.965 -2.374 1.00 86.38 71 THR A N 1
ATOM 550 C CA . THR A 1 71 ? -0.824 8.974 -2.280 1.00 86.38 71 THR A CA 1
ATOM 551 C C . THR A 1 71 ? 0.549 9.601 -2.489 1.00 86.38 71 THR A C 1
ATOM 553 O O . THR A 1 71 ? 0.683 10.480 -3.350 1.00 86.38 71 THR A O 1
ATOM 556 N N . PRO A 1 72 ? 1.603 9.052 -1.861 1.00 82.50 72 PRO A N 1
ATOM 557 C CA . PRO A 1 72 ? 2.965 9.279 -2.320 1.00 82.50 72 PRO A CA 1
ATOM 558 C C . PRO A 1 72 ? 3.064 9.030 -3.832 1.00 82.50 72 PRO A C 1
ATOM 560 O O . PRO A 1 72 ? 2.541 8.038 -4.339 1.00 82.50 72 PRO A O 1
ATOM 563 N N . ASN A 1 73 ? 3.701 9.952 -4.557 1.00 84.56 73 ASN A N 1
ATOM 564 C CA . ASN A 1 73 ? 3.979 9.836 -5.994 1.00 84.56 73 ASN A CA 1
ATOM 565 C C . ASN A 1 73 ? 2.755 9.600 -6.912 1.00 84.56 73 ASN A C 1
ATOM 567 O O . ASN A 1 73 ? 2.932 9.131 -8.035 1.00 84.56 73 ASN A O 1
ATOM 571 N N . HIS A 1 74 ? 1.536 9.954 -6.479 1.00 86.75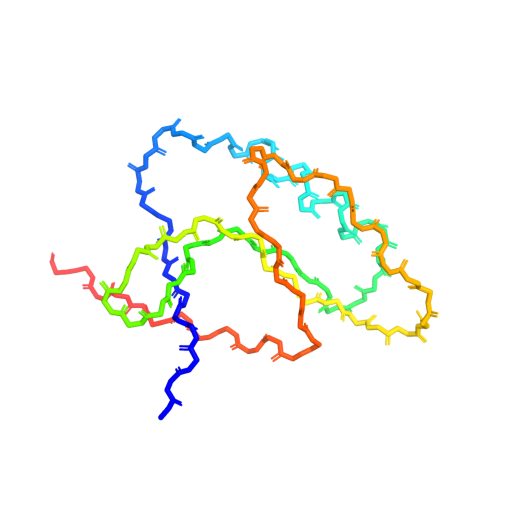 74 HIS A N 1
ATOM 572 C CA . HIS A 1 74 ? 0.286 9.761 -7.242 1.00 86.75 74 HIS A CA 1
ATOM 573 C C . HIS A 1 74 ? 0.030 8.304 -7.679 1.00 86.75 74 HIS A C 1
ATOM 575 O O . HIS A 1 74 ? -0.563 8.055 -8.733 1.00 86.75 74 HIS A O 1
ATOM 581 N N . TRP A 1 75 ? 0.507 7.332 -6.898 1.00 88.00 75 TRP A N 1
ATOM 582 C CA . TRP A 1 75 ? 0.263 5.922 -7.173 1.00 88.00 75 TRP A CA 1
ATOM 583 C C . TRP A 1 75 ? -1.230 5.565 -7.077 1.00 88.00 75 TRP A C 1
ATOM 585 O O . TRP A 1 75 ? -1.967 6.135 -6.274 1.00 88.00 75 TRP A O 1
ATOM 595 N N . PRO A 1 76 ? -1.709 4.606 -7.883 1.00 87.50 76 PRO A N 1
ATOM 596 C CA . PRO A 1 76 ? -3.092 4.155 -7.815 1.00 87.50 76 PRO A CA 1
ATOM 597 C C . PRO A 1 76 ? -3.428 3.519 -6.459 1.00 87.50 76 PRO A C 1
ATOM 599 O O . PRO A 1 76 ? -2.593 2.864 -5.827 1.00 87.50 76 PRO A O 1
ATOM 602 N N . ILE A 1 77 ? -4.693 3.671 -6.054 1.00 86.94 77 ILE A N 1
ATOM 603 C CA . ILE A 1 77 ? -5.267 3.006 -4.882 1.00 86.94 77 ILE A CA 1
ATOM 604 C C . ILE A 1 77 ? -6.395 2.080 -5.320 1.00 86.94 77 ILE A C 1
ATOM 606 O O . ILE A 1 77 ? -7.310 2.505 -6.028 1.00 86.94 77 ILE A O 1
ATOM 610 N N . TRP A 1 78 ? -6.364 0.839 -4.847 1.00 85.94 78 TRP A N 1
ATOM 611 C CA . TRP A 1 78 ? -7.449 -0.127 -4.956 1.00 85.94 78 TRP A CA 1
ATOM 612 C C . TRP A 1 78 ? -8.044 -0.410 -3.582 1.00 85.94 78 TRP A C 1
ATOM 614 O O . TRP A 1 78 ? -7.330 -0.727 -2.633 1.00 85.94 78 TRP A O 1
ATOM 624 N N . VAL A 1 79 ? -9.367 -0.314 -3.491 1.00 80.56 79 VAL A N 1
ATOM 625 C CA . VAL A 1 79 ? -10.139 -0.616 -2.284 1.00 80.56 79 VAL A CA 1
ATOM 626 C C . VAL A 1 79 ? -11.144 -1.704 -2.633 1.00 80.56 79 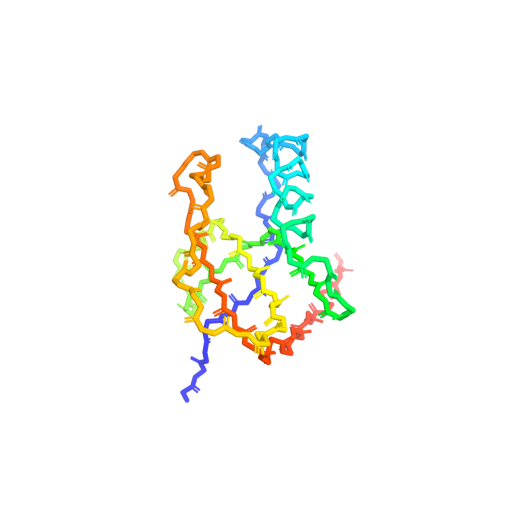VAL A C 1
ATOM 628 O O . VAL A 1 79 ? -11.879 -1.563 -3.609 1.00 80.56 79 VAL A O 1
ATOM 631 N N . TYR A 1 80 ? -11.166 -2.786 -1.860 1.00 73.62 80 TYR A N 1
ATOM 632 C CA . TYR A 1 80 ? -12.095 -3.901 -2.058 1.00 73.62 80 TYR A CA 1
ATOM 633 C C . TYR A 1 80 ? -12.544 -4.465 -0.707 1.00 73.62 80 TYR A C 1
ATOM 635 O O . TYR A 1 80 ? -11.741 -4.603 0.215 1.00 73.62 80 TYR A O 1
ATOM 643 N N . GLU A 1 81 ? -13.823 -4.824 -0.598 1.00 65.62 81 GLU A N 1
ATOM 644 C CA . GLU A 1 81 ? -14.407 -5.379 0.636 1.00 65.62 81 GLU A CA 1
ATOM 645 C C . GLU A 1 81 ? -13.900 -6.813 0.921 1.00 65.62 81 GLU A C 1
ATOM 647 O O . GLU A 1 81 ? -13.633 -7.172 2.070 1.00 65.62 81 GLU A O 1
ATOM 652 N N . ASP A 1 82 ? -13.639 -7.592 -0.138 1.00 61.22 82 ASP A N 1
ATOM 653 C CA . ASP A 1 82 ? -13.188 -8.992 -0.083 1.00 61.22 82 ASP A CA 1
ATOM 654 C C . ASP A 1 82 ? -11.899 -9.234 -0.891 1.00 61.22 82 ASP A C 1
ATOM 656 O O . ASP A 1 82 ? -11.837 -10.057 -1.807 1.00 61.22 82 ASP A O 1
ATOM 660 N N . CYS A 1 83 ? -10.821 -8.525 -0.550 1.00 58.94 83 CYS A N 1
ATOM 661 C CA . CYS A 1 83 ? -9.495 -8.882 -1.058 1.00 58.94 83 CYS A CA 1
ATOM 662 C C . CYS A 1 83 ? -9.017 -10.200 -0.416 1.00 58.94 83 CYS A C 1
ATOM 664 O O . CYS A 1 83 ? -8.418 -10.196 0.663 1.00 58.94 83 CYS A O 1
ATOM 666 N N . ILE A 1 84 ? -9.252 -11.333 -1.085 1.00 56.94 84 ILE A N 1
ATOM 667 C CA . ILE A 1 84 ? -8.471 -12.558 -0.870 1.00 56.94 84 ILE A CA 1
ATOM 668 C C . ILE A 1 84 ? -7.217 -12.434 -1.731 1.00 56.94 84 ILE A C 1
ATOM 670 O O . ILE A 1 84 ? -7.267 -12.575 -2.951 1.00 56.94 84 ILE A O 1
ATOM 674 N N . LEU A 1 85 ? -6.092 -12.139 -1.088 1.00 56.09 85 LEU A N 1
ATOM 675 C CA . LEU A 1 85 ? -4.793 -12.084 -1.743 1.00 56.09 85 LEU A CA 1
ATOM 676 C C . LEU A 1 85 ? -4.140 -13.463 -1.648 1.00 56.09 85 LEU A C 1
ATOM 678 O O . LEU A 1 85 ? -3.742 -13.886 -0.565 1.00 56.09 85 LEU A O 1
ATOM 682 N N . SER A 1 86 ? -4.029 -14.169 -2.772 1.00 49.81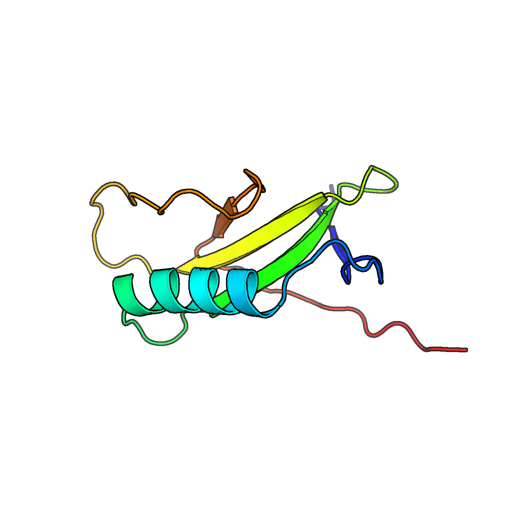 86 SER A N 1
ATOM 683 C CA . SER A 1 86 ? -3.138 -15.324 -2.888 1.00 49.81 86 SER A CA 1
ATOM 684 C C . SER A 1 86 ? -1.796 -14.843 -3.430 1.00 49.81 86 SER A C 1
ATOM 686 O O . SER A 1 86 ? -1.707 -14.442 -4.591 1.00 49.81 86 SER A O 1
ATOM 688 N N . ALA A 1 87 ? -0.761 -14.859 -2.596 1.00 48.66 87 ALA A N 1
ATOM 689 C CA . ALA A 1 87 ? 0.610 -14.802 -3.078 1.00 48.66 87 ALA A CA 1
ATOM 690 C C . ALA A 1 87 ? 1.041 -16.241 -3.378 1.00 48.66 87 ALA A C 1
ATOM 692 O O . ALA A 1 87 ? 1.118 -17.050 -2.456 1.00 48.66 87 ALA A O 1
ATOM 693 N N . ASP A 1 88 ? 1.285 -16.565 -4.648 1.00 47.50 88 ASP A N 1
ATOM 694 C CA . ASP A 1 88 ? 2.055 -17.766 -4.964 1.00 47.50 88 ASP A CA 1
ATOM 695 C C . ASP A 1 88 ? 3.502 -17.490 -4.534 1.00 47.50 88 ASP A C 1
ATOM 697 O O . ASP A 1 88 ? 4.149 -16.563 -5.033 1.00 47.50 88 ASP A O 1
ATOM 701 N N . GLU A 1 89 ? 3.990 -18.246 -3.549 1.00 44.88 89 GLU A N 1
ATOM 702 C CA . GLU A 1 89 ? 5.412 -18.292 -3.211 1.00 44.88 89 GLU A CA 1
ATOM 703 C C . GLU A 1 89 ? 6.167 -18.731 -4.468 1.00 44.88 89 GLU A C 1
ATOM 705 O O . GLU A 1 89 ? 6.044 -19.868 -4.923 1.00 44.88 89 GLU A O 1
ATOM 710 N N . PHE A 1 90 ? 6.933 -17.821 -5.069 1.00 47.47 90 PHE A N 1
ATOM 711 C CA . PHE A 1 90 ? 7.880 -18.215 -6.099 1.00 47.47 90 PHE A CA 1
ATOM 712 C C . PHE A 1 90 ? 9.008 -18.992 -5.420 1.00 47.47 90 PHE A C 1
ATOM 714 O O . PHE A 1 90 ? 9.798 -18.406 -4.678 1.00 47.47 90 PHE A O 1
ATOM 721 N N . ASP A 1 91 ? 9.083 -20.296 -5.699 1.00 42.97 91 ASP A N 1
ATOM 722 C CA . ASP A 1 91 ? 10.268 -21.116 -5.456 1.00 42.97 91 ASP A CA 1
ATOM 723 C C . ASP A 1 91 ? 11.489 -20.391 -6.041 1.00 42.97 91 ASP A C 1
ATOM 725 O O . ASP A 1 91 ? 11.658 -20.274 -7.259 1.00 42.97 91 ASP A O 1
ATOM 729 N N . THR A 1 92 ? 12.343 -19.859 -5.170 1.00 41.09 92 THR A N 1
ATOM 730 C CA . THR A 1 92 ? 13.668 -19.382 -5.561 1.00 41.09 92 THR A CA 1
ATOM 731 C C . THR A 1 92 ? 14.519 -20.599 -5.904 1.00 41.09 92 THR A C 1
ATOM 733 O O . THR A 1 92 ? 14.910 -21.343 -5.002 1.00 41.09 92 THR A O 1
ATOM 736 N N . VAL A 1 93 ? 14.768 -20.805 -7.201 1.00 39.25 93 VAL A N 1
ATOM 737 C CA . VAL A 1 93 ? 15.724 -21.795 -7.729 1.00 39.25 93 VAL A CA 1
ATOM 738 C C . VAL A 1 93 ? 17.155 -21.298 -7.558 1.00 39.25 93 VAL A C 1
ATOM 740 O O . VAL A 1 93 ? 17.400 -20.111 -7.874 1.00 39.25 93 VAL A O 1
#

Secondary structure (DSSP, 8-state):
---PEEEPPP--TT--HHHHHHHHHHHHHHH--TT-EEEEEEEESTTS--EEEEEEE----S-S---PPPPGGG--EEEETT-----------

Organism: NCBI:txid1336337

Nearest PDB structures (foldseek):
  8kea-assembly1_W  TM=2.964E-01  e=6.195E-01  unclassified Caudoviricetes
  6mjn-assembly2_C  TM=3.086E-01  e=8.412E+00  Legionella pneumophila

Solvent-accessible surface area (backbone atoms only — not comparable to full-atom values): 6158 Å² total; per-residue (Å²): 137,82,72,70,47,72,43,80,60,77,99,58,92,85,66,58,66,66,62,54,50,52,52,43,49,55,55,52,65,75,63,74,50,81,89,48,50,65,48,79,33,15,39,22,56,81,96,48,74,69,40,66,28,40,40,33,29,54,76,83,86,71,98,63,85,84,79,74,76,85,49,78,93,72,44,53,76,47,80,38,78,77,72,80,80,78,76,78,81,77,81,83,124

Radius of gyration: 14.16 Å; Cα contacts (8 Å, |Δi|>4): 116; chains: 1; bounding box: 37×34×32 Å

Mean predicted aligned error: 9.05 Å